Protein AF-A0A6P6UIB7-F1 (afdb_monomer_lite)

Secondary structure (DSSP, 8-state):
------------TT----HHHHHHHHHHHHHHH-TTS-HHHHIIIIITTS-HHHHHHHHHHHHHTT-HHHHHHHHHHHHTSTT----HHHHHHHHHHHHHTT-HHHHHHHHHHHHT-S-----HHHHHHHHHHHHHTT-GGGHHHHTT-

Foldseek 3Di:
DDDPPPDPPPPPPPDDQDPLLVVLLVQLVVCVVDVVHHNVVSCVPRPLPDDPVSLVVNLVVCLVVLVLVVNVVSVVVLCPDPPDDDDLQSLLSNLLSCLVVVVVVVNVVSLVVSLPHPDYDDDVVSVVSNVVSCVVSVVVVCVVSVVND

Structure (mmCIF, N/CA/C/O backbone):
data_AF-A0A6P6UIB7-F1
#
_entry.id   AF-A0A6P6UIB7-F1
#
loop_
_atom_site.group_PDB
_atom_site.id
_atom_site.type_symbol
_atom_site.label_atom_id
_atom_site.label_alt_id
_atom_site.label_comp_id
_atom_site.label_asym_id
_atom_site.label_entity_id
_atom_site.label_seq_id
_atom_site.pdbx_PDB_ins_code
_atom_site.Cartn_x
_atom_site.Cartn_y
_atom_site.Cartn_z
_atom_site.occupancy
_atom_site.B_iso_or_equiv
_atom_site.auth_seq_id
_atom_site.auth_comp_id
_atom_site.auth_asy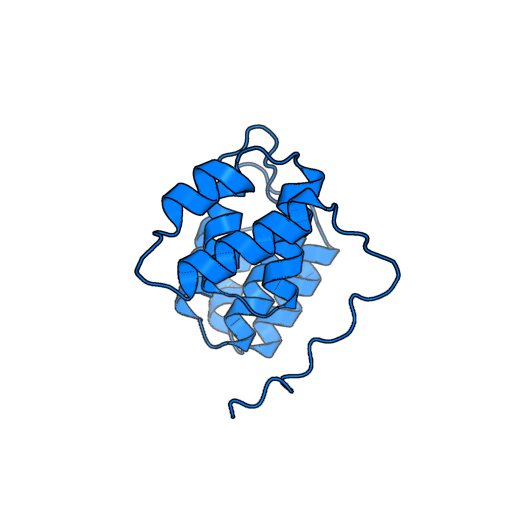m_id
_atom_site.auth_atom_id
_atom_site.pdbx_PDB_model_num
ATOM 1 N N . MET A 1 1 ? -20.599 4.038 28.311 1.00 37.78 1 MET A N 1
ATOM 2 C CA . MET A 1 1 ? -19.128 3.862 28.300 1.00 37.78 1 MET A CA 1
ATOM 3 C C . MET A 1 1 ? -18.779 3.050 27.059 1.00 37.78 1 MET A C 1
ATOM 5 O O . MET A 1 1 ? -19.392 2.014 26.874 1.00 37.78 1 MET A O 1
ATOM 9 N N . ARG A 1 2 ? -17.933 3.554 26.147 1.00 47.12 2 ARG A N 1
ATOM 10 C CA . ARG A 1 2 ? -17.540 2.824 24.922 1.00 47.12 2 ARG A CA 1
ATOM 11 C C . ARG A 1 2 ? -16.336 1.940 25.230 1.00 47.12 2 ARG A C 1
ATOM 13 O O . ARG A 1 2 ? -15.312 2.473 25.658 1.00 47.12 2 ARG A O 1
ATOM 20 N N . ASP A 1 3 ? -16.471 0.641 24.986 1.00 44.81 3 ASP A N 1
ATOM 21 C CA . ASP A 1 3 ? -15.389 -0.340 25.062 1.00 44.81 3 ASP A CA 1
ATOM 22 C C . ASP A 1 3 ? -14.194 0.098 24.206 1.00 44.81 3 ASP A C 1
ATOM 24 O O . ASP A 1 3 ? -14.266 0.198 22.982 1.00 44.81 3 ASP A O 1
ATOM 28 N N . ARG A 1 4 ? -13.078 0.411 24.874 1.00 58.12 4 ARG A N 1
ATOM 29 C CA . ARG A 1 4 ? -11.781 0.744 24.254 1.00 58.12 4 ARG A CA 1
ATOM 30 C C . ARG A 1 4 ? -10.848 -0.469 24.183 1.00 58.12 4 ARG A C 1
ATOM 32 O O . ARG A 1 4 ? -9.657 -0.309 23.934 1.00 58.12 4 ARG A O 1
ATOM 39 N N . SER A 1 5 ? -11.372 -1.670 24.397 1.00 50.97 5 SER A N 1
ATOM 40 C CA . SER A 1 5 ? -10.633 -2.932 24.448 1.00 50.97 5 SER A CA 1
ATOM 41 C C . S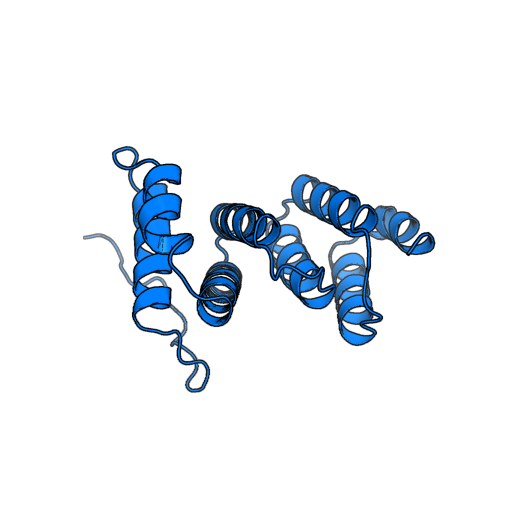ER A 1 5 ? -10.573 -3.642 23.090 1.00 50.97 5 SER A C 1
ATOM 43 O O . SER A 1 5 ? -10.551 -4.864 23.025 1.00 50.97 5 SER A O 1
ATOM 45 N N . ASN A 1 6 ? -10.474 -2.904 21.980 1.00 50.84 6 ASN A N 1
ATOM 46 C CA . ASN A 1 6 ? -10.016 -3.524 20.737 1.00 50.84 6 ASN A CA 1
ATOM 47 C C . ASN A 1 6 ? -8.491 -3.610 20.773 1.00 50.84 6 ASN A C 1
ATOM 49 O O . ASN A 1 6 ? -7.797 -2.630 20.492 1.00 50.84 6 ASN A O 1
ATOM 53 N N . ASN A 1 7 ? -8.017 -4.796 21.172 1.00 51.50 7 ASN A N 1
ATOM 54 C CA . ASN A 1 7 ? -6.638 -5.281 21.201 1.00 51.50 7 ASN A CA 1
ATOM 55 C C . ASN A 1 7 ? -5.782 -4.713 20.062 1.00 51.50 7 ASN A C 1
ATOM 57 O O . ASN A 1 7 ? -5.612 -5.318 19.000 1.00 51.50 7 ASN A O 1
ATOM 61 N N . ARG A 1 8 ? -5.165 -3.555 20.305 1.00 58.53 8 ARG A N 1
ATOM 62 C CA . ARG A 1 8 ? -4.025 -3.122 19.507 1.00 58.53 8 ARG A CA 1
ATOM 63 C C . ARG A 1 8 ? -2.904 -4.078 19.874 1.00 58.53 8 ARG A C 1
ATOM 65 O O . ARG A 1 8 ? -2.374 -3.995 20.979 1.00 58.53 8 ARG A O 1
ATOM 72 N N . LYS A 1 9 ? -2.585 -5.007 18.966 1.00 56.69 9 LYS A N 1
ATOM 73 C CA . LYS A 1 9 ? -1.375 -5.831 19.072 1.00 56.69 9 LYS A CA 1
ATOM 74 C C . LYS A 1 9 ? -0.216 -4.901 19.474 1.00 56.69 9 LYS A C 1
ATOM 76 O O . LYS A 1 9 ? -0.118 -3.821 18.875 1.00 56.69 9 LYS A O 1
ATOM 81 N N . PRO A 1 10 ? 0.594 -5.257 20.487 1.00 52.78 10 PRO A N 1
ATOM 82 C CA . PRO A 1 10 ? 1.701 -4.414 20.915 1.00 52.78 10 PRO A CA 1
ATOM 83 C C . PRO A 1 10 ? 2.579 -4.097 19.704 1.00 52.78 10 PRO A C 1
ATOM 85 O O . PRO A 1 10 ? 2.762 -4.954 18.836 1.00 52.78 10 PRO A O 1
ATOM 88 N N . LEU A 1 11 ? 3.082 -2.861 19.631 1.00 57.31 11 LEU A N 1
ATOM 89 C CA . LEU A 1 11 ? 4.113 -2.492 18.663 1.00 57.31 11 LEU A CA 1
ATOM 90 C C . LEU A 1 11 ? 5.252 -3.493 18.866 1.00 57.31 11 LEU A C 1
ATOM 92 O O . LEU A 1 11 ? 5.878 -3.499 19.926 1.00 57.31 11 LEU A O 1
ATOM 96 N N . GLN A 1 12 ? 5.423 -4.427 17.929 1.00 51.84 12 GLN A N 1
ATOM 97 C CA . GLN A 1 12 ? 6.420 -5.479 18.072 1.00 51.84 12 GLN A CA 1
ATOM 98 C C . GLN A 1 12 ? 7.782 -4.807 18.264 1.00 51.84 12 GLN A C 1
ATOM 100 O O . GLN A 1 12 ? 8.213 -4.002 17.436 1.00 51.84 12 GLN A O 1
ATOM 105 N N . LYS A 1 13 ? 8.419 -5.100 19.404 1.00 41.78 13 LYS A N 1
ATOM 106 C CA . LYS A 1 13 ? 9.753 -4.618 19.774 1.00 41.78 13 LYS A CA 1
ATOM 107 C C . LYS A 1 13 ? 10.709 -4.949 18.620 1.00 41.78 13 LYS A C 1
ATOM 109 O O . LYS A 1 13 ? 10.982 -6.122 18.389 1.00 41.78 13 LYS A O 1
ATOM 114 N N . GLY A 1 14 ? 11.165 -3.931 17.885 1.00 52.66 14 GLY A N 1
ATOM 115 C CA . GLY A 1 14 ? 12.146 -4.088 16.802 1.00 52.66 14 GLY A CA 1
ATOM 116 C C . GLY A 1 14 ? 11.908 -3.262 15.533 1.00 52.66 14 GLY A C 1
ATOM 117 O O . GLY A 1 14 ? 12.839 -3.105 14.753 1.00 52.66 14 GLY A O 1
ATOM 118 N N . ARG A 1 15 ? 10.714 -2.691 15.315 1.00 57.00 15 ARG A N 1
ATOM 119 C CA . ARG A 1 15 ? 10.445 -1.765 14.194 1.00 57.00 15 ARG A CA 1
ATOM 120 C C . ARG A 1 15 ? 10.029 -0.407 14.743 1.00 57.00 15 ARG A C 1
ATOM 122 O O . ARG A 1 15 ? 8.849 -0.142 14.961 1.00 57.00 15 ARG A O 1
ATOM 129 N N . ASN A 1 16 ? 11.021 0.424 15.037 1.00 68.38 16 ASN A N 1
ATOM 130 C CA . ASN A 1 16 ? 10.795 1.736 15.628 1.00 68.38 16 ASN A CA 1
ATOM 131 C C . ASN A 1 16 ? 10.335 2.697 14.527 1.00 68.38 16 ASN A C 1
ATOM 133 O O . ASN A 1 16 ? 11.163 3.290 13.842 1.00 68.38 16 ASN A O 1
ATOM 137 N N . LEU A 1 17 ? 9.018 2.822 14.342 1.00 82.06 17 LEU A N 1
ATOM 138 C CA . LEU A 1 17 ? 8.447 3.963 13.625 1.00 82.06 17 LEU A CA 1
ATOM 139 C C . LEU A 1 17 ? 9.008 5.247 14.244 1.00 82.06 17 LEU A C 1
ATOM 141 O O . LEU A 1 17 ? 9.040 5.370 15.475 1.00 82.06 17 LEU A O 1
ATOM 145 N N . SER A 1 18 ? 9.424 6.197 13.409 1.00 91.44 18 SER A N 1
ATOM 146 C CA . SER A 1 18 ? 9.774 7.525 13.899 1.00 91.44 18 SER A CA 1
ATOM 147 C C . SER A 1 18 ? 8.559 8.169 14.578 1.00 91.44 18 SER A C 1
ATOM 149 O O . SER A 1 18 ? 7.402 7.795 14.345 1.00 91.44 18 SER A O 1
ATOM 151 N N . ILE A 1 19 ? 8.806 9.158 15.437 1.00 92.00 19 ILE A N 1
ATOM 152 C CA . ILE A 1 19 ? 7.724 9.920 16.075 1.00 92.00 19 ILE A CA 1
ATOM 153 C C . ILE A 1 19 ? 6.833 10.565 15.001 1.00 92.00 19 ILE A C 1
ATOM 155 O O . ILE A 1 19 ? 5.610 10.561 15.144 1.00 92.00 19 ILE A O 1
ATOM 159 N N . GLU A 1 20 ? 7.428 11.044 13.908 1.00 93.50 20 GLU A N 1
ATOM 160 C CA . GLU A 1 20 ? 6.716 11.652 12.782 1.00 93.50 20 GLU A CA 1
ATOM 161 C C . GLU A 1 20 ? 5.830 10.639 12.052 1.00 93.50 20 GLU A C 1
ATOM 163 O O . GLU A 1 20 ? 4.653 10.916 11.806 1.00 93.50 20 GLU A O 1
ATOM 168 N N . ALA A 1 21 ? 6.331 9.427 11.797 1.00 94.50 21 ALA A N 1
ATOM 169 C CA . ALA A 1 21 ? 5.546 8.351 11.201 1.00 94.50 21 ALA A CA 1
ATOM 170 C C . ALA A 1 21 ? 4.352 7.963 12.095 1.00 94.50 21 ALA A C 1
ATOM 172 O O . ALA A 1 21 ? 3.222 7.834 11.616 1.00 94.50 21 ALA A O 1
ATOM 173 N N . ILE A 1 22 ? 4.561 7.848 13.414 1.00 93.81 22 ILE A N 1
ATOM 174 C CA . ILE A 1 22 ? 3.482 7.553 14.374 1.00 93.81 22 ILE A CA 1
ATOM 175 C C . ILE A 1 22 ? 2.424 8.661 14.356 1.00 93.81 22 ILE A C 1
ATOM 177 O O . ILE A 1 22 ? 1.224 8.372 14.302 1.00 93.81 22 ILE A O 1
ATOM 181 N N . GLN A 1 23 ? 2.848 9.923 14.421 1.00 94.44 23 GLN A N 1
ATOM 182 C CA . GLN A 1 23 ? 1.938 11.067 14.411 1.00 94.44 23 GLN A CA 1
AT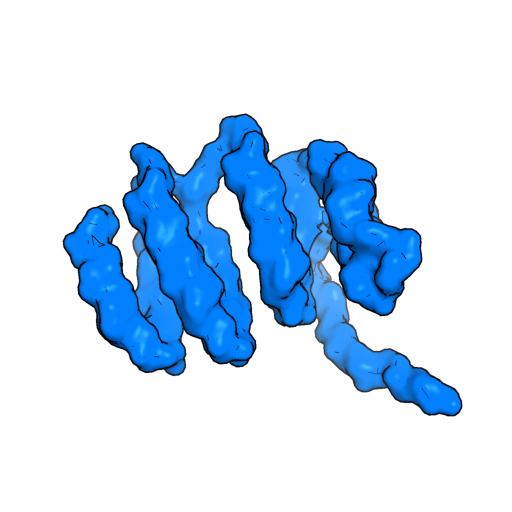OM 183 C C . GLN A 1 23 ? 1.147 11.140 13.102 1.00 94.44 23 GLN A C 1
ATOM 185 O O . GLN A 1 23 ? -0.066 11.352 13.147 1.00 94.44 23 GLN A O 1
ATOM 190 N N . THR A 1 24 ? 1.798 10.868 11.972 1.00 96.12 24 THR A N 1
ATOM 191 C CA . THR A 1 24 ? 1.181 10.836 10.641 1.00 96.12 24 THR A CA 1
ATOM 192 C C . THR A 1 24 ? 0.117 9.747 10.543 1.00 96.12 24 THR A C 1
ATOM 194 O O . THR A 1 24 ? -1.036 10.050 10.242 1.00 96.12 24 THR A O 1
ATOM 197 N N . VAL A 1 25 ? 0.426 8.499 10.925 1.00 95.69 25 VAL A N 1
ATOM 198 C CA . VAL A 1 25 ? -0.568 7.403 10.961 1.00 95.69 25 VAL A CA 1
ATOM 199 C C . VAL A 1 25 ? -1.786 7.796 11.799 1.00 95.69 25 VAL A C 1
ATOM 201 O O . VAL A 1 25 ? -2.932 7.547 11.417 1.00 95.69 25 VAL A O 1
ATOM 204 N N . GLN A 1 26 ? -1.568 8.423 12.955 1.00 94.31 26 GLN A N 1
ATOM 205 C CA . GLN A 1 26 ? -2.672 8.857 13.803 1.00 94.31 26 GLN A CA 1
ATOM 206 C C . GLN A 1 26 ? -3.474 10.010 13.184 1.00 94.31 26 GLN A C 1
ATOM 208 O O . GLN A 1 26 ? -4.698 10.011 13.311 1.00 94.31 26 GLN A O 1
ATOM 213 N N . ALA A 1 27 ? -2.823 10.980 12.540 1.00 93.75 27 ALA A N 1
ATOM 214 C CA . ALA A 1 27 ? -3.480 12.103 11.875 1.00 93.75 27 ALA A CA 1
ATOM 215 C C . ALA A 1 27 ? -4.385 11.624 10.732 1.00 93.75 27 ALA A C 1
ATOM 217 O O . ALA A 1 27 ? -5.576 11.937 10.735 1.00 93.75 27 ALA A O 1
ATOM 218 N N . LEU A 1 28 ? -3.870 10.763 9.849 1.00 94.69 28 LEU A N 1
ATOM 219 C CA . LEU A 1 28 ? -4.629 10.190 8.732 1.00 94.69 28 LEU A CA 1
ATOM 220 C C . LEU A 1 28 ? -5.857 9.404 9.212 1.00 94.69 28 LEU A C 1
ATOM 222 O O . LEU A 1 28 ? -6.959 9.541 8.680 1.00 94.69 28 LEU A O 1
ATOM 226 N N . LYS A 1 29 ? -5.706 8.625 10.289 1.00 94.00 29 LYS A N 1
ATOM 227 C CA . LYS A 1 29 ? -6.829 7.890 10.889 1.00 94.00 29 LYS A CA 1
ATOM 228 C C . LYS A 1 29 ? -7.885 8.806 11.502 1.00 94.00 29 LYS A C 1
ATOM 230 O O . LYS A 1 29 ? -9.068 8.484 11.427 1.00 94.00 29 LYS A O 1
ATOM 235 N N . ARG A 1 30 ? -7.480 9.918 12.125 1.00 92.19 30 ARG A N 1
ATOM 236 C CA . ARG A 1 30 ? -8.419 10.904 12.688 1.00 92.19 30 ARG A CA 1
ATOM 237 C C . ARG A 1 30 ? -9.201 11.618 11.589 1.00 92.19 30 ARG A C 1
ATOM 239 O O . ARG A 1 30 ? -10.416 11.734 11.738 1.00 92.19 30 ARG A O 1
ATOM 246 N N . ALA A 1 31 ? -8.526 12.026 10.513 1.00 90.94 31 ALA A N 1
ATOM 247 C CA . ALA A 1 31 ? -9.152 12.640 9.342 1.00 90.94 31 ALA A CA 1
ATOM 248 C C . ALA A 1 31 ? -10.212 11.709 8.735 1.00 90.94 31 ALA A C 1
ATOM 250 O O . ALA A 1 31 ? -11.366 12.086 8.591 1.00 90.94 31 ALA A O 1
ATOM 251 N N . ARG A 1 32 ? -9.885 10.425 8.533 1.00 86.62 32 ARG A N 1
ATOM 252 C CA . ARG A 1 32 ? -10.866 9.442 8.040 1.00 86.62 32 ARG A CA 1
ATOM 253 C C . ARG A 1 32 ? -12.057 9.226 8.982 1.00 86.62 32 ARG A C 1
ATOM 255 O O . ARG A 1 32 ? -13.164 8.979 8.519 1.00 86.62 32 ARG A O 1
ATOM 262 N N . ALA A 1 33 ? -11.835 9.253 10.295 1.00 84.88 33 ALA A N 1
ATOM 263 C CA . ALA A 1 33 ? -12.890 9.002 11.278 1.00 84.88 33 ALA A CA 1
ATOM 264 C C . ALA A 1 33 ? -13.835 10.196 11.485 1.00 84.88 33 ALA A C 1
ATOM 266 O O . ALA A 1 33 ? -14.916 10.018 12.046 1.00 84.88 33 ALA A O 1
ATOM 267 N N . THR A 1 34 ? -13.425 11.402 11.087 1.00 78.44 34 THR A N 1
ATOM 268 C CA . THR A 1 34 ? -14.139 12.639 11.411 1.00 78.44 34 THR A CA 1
ATOM 269 C C . THR A 1 34 ? -14.402 13.423 10.137 1.00 78.44 34 THR A C 1
ATOM 271 O O . THR A 1 34 ? -13.476 13.960 9.543 1.00 78.44 34 THR A O 1
ATOM 274 N N . SER A 1 35 ? -15.671 13.587 9.761 1.00 68.81 35 SER A N 1
ATOM 275 C CA . SER A 1 35 ? -16.073 14.329 8.554 1.00 68.81 35 SER A CA 1
ATOM 276 C C . SER A 1 35 ? -15.647 15.807 8.544 1.00 68.81 35 SER A C 1
ATOM 278 O O . SER A 1 35 ? -15.801 16.481 7.534 1.00 68.81 35 SER A O 1
ATOM 280 N N . SER A 1 36 ? -15.138 16.333 9.664 1.00 62.19 36 SER A N 1
ATOM 281 C CA . SER A 1 36 ? -14.702 17.723 9.815 1.00 62.19 36 SER A CA 1
ATOM 282 C C . SER A 1 36 ? -13.296 18.010 9.277 1.00 62.19 36 SER A C 1
ATOM 284 O O . SER A 1 36 ? -12.923 19.175 9.190 1.00 62.19 36 SER A O 1
ATOM 286 N N . CYS A 1 37 ? -12.488 16.989 8.974 1.00 64.94 37 CYS A N 1
ATOM 287 C CA . CYS A 1 37 ? -11.140 17.163 8.435 1.00 64.94 37 CYS A CA 1
ATOM 288 C C . CYS A 1 37 ? -10.965 16.229 7.231 1.00 64.94 37 CYS A C 1
ATOM 290 O O . CYS A 1 37 ? -10.867 15.017 7.431 1.00 64.94 37 CYS A O 1
ATOM 292 N N . PRO A 1 38 ? -10.958 16.763 5.996 1.00 78.62 38 PRO A N 1
ATOM 293 C CA . PRO A 1 38 ? -10.745 15.952 4.805 1.00 78.62 38 PRO A CA 1
ATOM 294 C C . PRO A 1 38 ? -9.379 15.255 4.856 1.00 78.62 38 PRO A C 1
ATOM 296 O O . PRO A 1 38 ? -8.450 15.720 5.525 1.00 78.62 38 PRO A O 1
ATOM 299 N N . LEU A 1 39 ? -9.254 14.120 4.170 1.00 87.75 39 LEU A N 1
ATOM 300 C CA . LEU A 1 39 ? -8.024 13.329 4.185 1.00 87.75 39 LEU A CA 1
ATOM 301 C C . LEU A 1 39 ? -6.874 14.070 3.489 1.00 87.75 39 LEU A C 1
ATOM 303 O O . LEU A 1 39 ? -5.733 14.001 3.940 1.00 87.75 39 LEU A O 1
ATOM 307 N N . GLU A 1 40 ? -7.185 14.802 2.427 1.00 88.62 40 GLU A N 1
ATOM 308 C CA . GLU A 1 40 ? -6.232 15.454 1.535 1.00 88.62 40 GLU A CA 1
ATOM 309 C C . GLU A 1 40 ? -5.380 16.500 2.281 1.00 88.62 40 GLU A C 1
ATOM 311 O O . GLU A 1 40 ? -4.158 16.362 2.279 1.00 88.62 40 GLU A O 1
ATOM 316 N N . PRO A 1 41 ? -5.945 17.457 3.051 1.00 89.25 41 PRO A N 1
ATOM 317 C CA . PRO A 1 41 ? -5.148 18.339 3.906 1.00 89.25 41 PRO A CA 1
ATOM 318 C C . PRO A 1 41 ? -4.265 17.594 4.912 1.00 89.25 41 PRO A C 1
ATOM 320 O O . PRO A 1 41 ? -3.165 18.051 5.229 1.00 89.25 41 PRO A O 1
ATOM 323 N N . ALA A 1 42 ? -4.726 16.459 5.448 1.00 89.75 42 ALA A N 1
ATOM 324 C CA . ALA A 1 42 ? -3.932 15.674 6.387 1.00 89.75 42 ALA A CA 1
ATOM 325 C C . ALA A 1 42 ? -2.734 15.005 5.693 1.00 89.75 42 ALA A C 1
ATOM 327 O O . ALA A 1 42 ? -1.652 14.979 6.280 1.00 89.75 42 ALA A O 1
ATOM 328 N N . LEU A 1 43 ? -2.891 14.520 4.459 1.00 91.38 43 LEU A N 1
ATOM 329 C CA . LEU A 1 43 ? -1.796 13.983 3.642 1.00 91.38 43 LEU A CA 1
ATOM 330 C C . LEU A 1 43 ? -0.779 15.069 3.275 1.00 91.38 43 LEU A C 1
ATOM 332 O O . LEU A 1 43 ? 0.406 14.905 3.562 1.00 91.38 43 LEU A O 1
ATOM 336 N N . GLU A 1 44 ? -1.248 16.193 2.732 1.00 90.81 44 GLU A N 1
ATOM 337 C CA . GLU A 1 44 ? -0.404 17.331 2.332 1.00 90.81 44 GLU A CA 1
ATOM 338 C C . GLU A 1 44 ? 0.426 17.847 3.495 1.00 90.81 44 GLU A C 1
ATOM 340 O O . GLU A 1 44 ? 1.630 18.074 3.391 1.00 90.81 44 GLU A O 1
ATOM 345 N N . THR A 1 45 ? -0.230 18.016 4.643 1.00 90.69 45 THR A N 1
ATOM 346 C CA . THR A 1 45 ? 0.468 18.489 5.819 1.00 90.69 45 THR A CA 1
ATOM 347 C C . THR A 1 45 ? 1.376 17.387 6.328 1.00 90.69 45 THR A C 1
ATOM 349 O O . THR A 1 45 ? 2.574 17.596 6.337 1.00 90.69 45 THR A O 1
ATOM 352 N N . THR A 1 46 ? 0.873 16.228 6.744 1.00 92.75 46 THR A N 1
ATOM 353 C CA . THR A 1 46 ? 1.657 15.290 7.567 1.00 92.75 46 THR A CA 1
ATOM 354 C C . THR A 1 46 ? 2.488 14.270 6.800 1.00 92.75 46 THR A C 1
ATOM 356 O O . THR A 1 46 ? 3.557 13.918 7.288 1.00 92.75 46 THR A O 1
ATOM 359 N N . PHE A 1 47 ? 2.040 13.815 5.629 1.00 94.62 47 PHE A N 1
ATOM 360 C CA . PHE A 1 47 ? 2.650 12.692 4.917 1.00 94.62 47 PHE A CA 1
ATOM 361 C C . PHE A 1 47 ? 3.698 13.129 3.889 1.00 94.62 47 PHE A C 1
ATOM 363 O O . PHE A 1 47 ? 4.814 12.624 3.929 1.00 94.62 47 PHE A O 1
ATOM 370 N N . ARG A 1 48 ? 3.393 14.111 3.029 1.00 95.06 48 ARG A N 1
ATOM 371 C CA . ARG A 1 48 ? 4.310 14.560 1.954 1.00 95.06 48 ARG A CA 1
ATOM 372 C C . ARG A 1 48 ? 5.608 15.202 2.439 1.00 95.06 48 ARG A C 1
ATOM 374 O O . ARG A 1 48 ? 6.557 15.355 1.683 1.00 95.06 48 ARG A O 1
ATOM 381 N N . ARG A 1 49 ? 5.659 15.597 3.712 1.00 93.44 49 ARG A N 1
ATOM 382 C CA . ARG A 1 49 ? 6.877 16.121 4.344 1.00 93.44 49 ARG A CA 1
ATOM 383 C C . ARG A 1 49 ? 7.831 15.026 4.836 1.00 93.44 49 ARG A C 1
ATOM 385 O O . ARG A 1 49 ? 8.920 15.354 5.300 1.00 93.44 49 ARG A O 1
ATOM 392 N N . LEU A 1 50 ? 7.397 13.763 4.840 1.00 95.00 50 LEU A N 1
ATOM 393 C CA . LEU A 1 50 ? 8.166 12.659 5.403 1.00 95.00 50 LEU A CA 1
ATOM 394 C C . LEU A 1 50 ? 9.307 12.246 4.476 1.00 95.00 50 LEU A C 1
ATOM 396 O O . LEU A 1 50 ? 9.233 12.343 3.256 1.00 95.00 50 LEU A O 1
ATOM 400 N N . LEU A 1 51 ? 10.361 11.703 5.076 1.00 94.75 51 LEU A N 1
ATOM 401 C CA . LEU A 1 51 ? 11.432 11.053 4.331 1.00 94.75 51 LEU A CA 1
ATOM 402 C C . LEU A 1 51 ? 10.981 9.675 3.833 1.00 94.75 51 LEU A C 1
ATOM 404 O O . LEU A 1 51 ? 10.151 9.019 4.465 1.00 94.75 51 LEU A O 1
ATOM 408 N N . LYS A 1 52 ? 11.627 9.176 2.770 1.00 94.00 52 LYS A N 1
ATOM 409 C CA . LYS A 1 52 ? 11.387 7.844 2.179 1.00 94.00 52 LYS A CA 1
ATOM 410 C C . LYS A 1 52 ? 11.166 6.740 3.219 1.00 94.00 52 LYS A C 1
ATOM 412 O O . LYS A 1 52 ? 10.202 5.986 3.125 1.00 94.00 52 LYS A O 1
ATOM 417 N N . LEU A 1 53 ? 12.060 6.625 4.206 1.00 93.25 53 LEU A N 1
ATOM 418 C CA . LEU A 1 53 ? 11.973 5.570 5.224 1.00 93.25 53 LEU A CA 1
ATOM 419 C C . LEU A 1 53 ? 10.686 5.671 6.051 1.00 93.25 53 LEU A C 1
ATOM 421 O O . LEU A 1 53 ? 10.051 4.649 6.309 1.00 93.25 53 LEU A O 1
ATOM 425 N N . ASP A 1 54 ? 10.282 6.887 6.407 1.00 94.81 54 ASP A N 1
ATOM 426 C CA . ASP A 1 54 ? 9.073 7.134 7.183 1.00 94.81 54 ASP A CA 1
ATOM 427 C C . ASP A 1 54 ? 7.810 6.952 6.343 1.00 94.81 54 ASP A C 1
ATOM 429 O O . ASP A 1 54 ? 6.856 6.354 6.831 1.00 94.81 54 ASP A O 1
ATOM 433 N N . MET A 1 55 ? 7.809 7.352 5.068 1.00 96.44 55 MET A N 1
ATOM 434 C CA . MET A 1 55 ? 6.685 7.099 4.154 1.00 96.44 55 MET A CA 1
ATOM 435 C C . MET A 1 55 ? 6.410 5.597 4.006 1.00 96.44 55 MET A C 1
ATOM 437 O O . MET A 1 55 ? 5.275 5.143 4.173 1.00 96.44 55 MET A O 1
ATOM 441 N N . ILE A 1 56 ? 7.463 4.801 3.793 1.00 95.69 56 ILE A N 1
ATOM 442 C CA . ILE A 1 56 ? 7.358 3.338 3.724 1.00 95.69 56 ILE A CA 1
ATOM 443 C C . ILE A 1 56 ? 6.923 2.750 5.075 1.00 95.69 56 ILE A C 1
ATOM 445 O O . ILE A 1 56 ? 6.110 1.823 5.116 1.00 95.69 56 ILE A O 1
ATOM 449 N N . ALA A 1 57 ? 7.425 3.282 6.194 1.00 95.00 57 ALA A N 1
ATOM 450 C CA . ALA A 1 57 ? 7.037 2.817 7.522 1.00 95.00 57 ALA A CA 1
ATOM 451 C C . ALA A 1 57 ? 5.557 3.109 7.829 1.00 95.00 57 ALA A C 1
ATOM 453 O O . ALA A 1 57 ? 4.865 2.238 8.357 1.00 95.00 57 ALA A O 1
ATOM 454 N N . VAL A 1 58 ? 5.052 4.287 7.448 1.00 96.62 58 VAL A N 1
ATOM 455 C CA . VAL A 1 58 ? 3.631 4.655 7.547 1.00 96.62 58 VAL A CA 1
ATOM 456 C C . VAL A 1 58 ? 2.772 3.689 6.734 1.00 96.62 58 VAL A C 1
ATOM 458 O O . VAL A 1 58 ? 1.800 3.158 7.273 1.00 96.62 58 VAL A O 1
ATOM 461 N N . LEU A 1 59 ? 3.141 3.409 5.479 1.00 97.31 59 LEU A N 1
ATOM 462 C CA . LEU A 1 59 ? 2.410 2.467 4.627 1.00 97.31 59 LEU A CA 1
ATOM 463 C C . LEU A 1 59 ? 2.326 1.077 5.269 1.00 97.31 59 LEU A C 1
ATOM 465 O O . LEU A 1 59 ? 1.233 0.545 5.469 1.00 97.31 59 LEU A O 1
ATOM 469 N N . ARG A 1 60 ? 3.470 0.516 5.674 1.00 95.69 60 ARG A N 1
ATOM 470 C CA . ARG A 1 60 ? 3.527 -0.804 6.321 1.00 95.69 60 ARG A CA 1
ATOM 471 C C . ARG A 1 60 ? 2.757 -0.853 7.634 1.00 95.69 60 ARG A C 1
ATOM 473 O O . ARG A 1 60 ? 2.138 -1.867 7.952 1.00 95.69 60 ARG A O 1
ATOM 480 N N . GLU A 1 61 ? 2.748 0.236 8.396 1.00 95.94 61 GLU A N 1
ATOM 481 C CA . GLU A 1 61 ? 1.964 0.321 9.625 1.00 95.94 61 GLU A CA 1
ATOM 482 C C . GLU A 1 61 ? 0.455 0.370 9.345 1.00 95.94 61 GLU A C 1
ATOM 484 O O . GLU A 1 61 ? -0.321 -0.260 10.067 1.00 95.94 61 GLU A O 1
ATOM 489 N N . LEU A 1 62 ? 0.017 1.057 8.286 1.00 96.69 62 LEU A N 1
ATOM 490 C CA . LEU A 1 62 ? -1.385 1.058 7.853 1.00 96.69 62 LEU A CA 1
ATOM 491 C C . LEU A 1 62 ? -1.826 -0.322 7.348 1.00 96.69 62 LEU A C 1
ATOM 493 O O . LEU A 1 62 ? -2.912 -0.774 7.723 1.00 96.69 62 LEU A O 1
ATOM 497 N N . ILE A 1 63 ? -0.967 -1.013 6.591 1.00 96.12 63 ILE A N 1
ATOM 498 C CA . ILE A 1 63 ? -1.164 -2.409 6.169 1.00 96.12 63 ILE A CA 1
ATOM 499 C C . ILE A 1 63 ? -1.330 -3.306 7.400 1.00 96.12 63 ILE A C 1
ATOM 501 O O . ILE A 1 63 ? -2.346 -3.983 7.556 1.00 96.12 63 ILE A O 1
ATOM 505 N N . ARG A 1 64 ? -0.398 -3.232 8.357 1.00 95.19 64 ARG A N 1
ATOM 506 C CA . ARG A 1 64 ? -0.437 -4.009 9.607 1.00 95.19 64 ARG A CA 1
ATOM 507 C C . ARG A 1 64 ? -1.696 -3.746 10.442 1.00 95.19 64 ARG A C 1
ATOM 509 O O . ARG A 1 64 ? -2.158 -4.625 11.171 1.00 95.19 64 ARG A O 1
ATOM 516 N N . GLN A 1 65 ? -2.233 -2.528 10.384 1.00 95.44 65 GLN A N 1
ATOM 517 C CA . GLN A 1 65 ? -3.465 -2.123 11.068 1.00 95.44 65 GLN A CA 1
ATOM 518 C C . GLN A 1 65 ? -4.746 -2.383 10.255 1.00 95.44 65 GLN A C 1
ATOM 520 O O . GLN A 1 65 ? -5.821 -1.932 10.669 1.00 95.44 65 GLN A O 1
ATOM 525 N N . ASN A 1 66 ? -4.645 -3.088 9.127 1.00 95.31 66 ASN A N 1
ATOM 526 C CA . ASN A 1 66 ? -5.757 -3.423 8.244 1.00 95.31 66 ASN A CA 1
ATOM 527 C C . ASN A 1 66 ? -6.529 -2.187 7.731 1.00 95.31 66 ASN A C 1
ATOM 529 O O . ASN A 1 66 ? -7.758 -2.169 7.687 1.00 95.31 66 ASN A O 1
ATOM 533 N N . GLN A 1 67 ? -5.822 -1.092 7.425 1.00 96.50 67 GLN A N 1
ATOM 534 C CA . GLN A 1 67 ? -6.423 0.169 6.973 1.00 96.50 67 GLN A CA 1
ATOM 535 C C . GLN A 1 67 ? -6.429 0.281 5.439 1.00 96.50 67 GLN A C 1
ATOM 537 O O . GLN A 1 67 ? -5.785 1.178 4.905 1.00 96.50 67 GLN A O 1
ATOM 542 N N . CYS A 1 68 ? -7.184 -0.578 4.739 1.00 96.06 68 CYS A N 1
ATOM 543 C CA . CYS A 1 68 ? -7.171 -0.712 3.267 1.00 96.06 68 CYS A CA 1
ATOM 544 C C . CYS A 1 68 ? -7.188 0.623 2.505 1.00 96.06 68 CYS A C 1
ATOM 546 O O . CYS A 1 68 ? -6.256 0.929 1.772 1.00 96.06 68 CYS A O 1
ATOM 548 N N . TYR A 1 69 ? -8.203 1.459 2.750 1.00 95.31 69 TYR A N 1
ATOM 549 C CA . TYR A 1 69 ? -8.345 2.756 2.077 1.00 95.31 69 TYR A CA 1
ATOM 550 C C . TYR A 1 69 ? -7.155 3.700 2.310 1.00 95.31 69 TYR A C 1
ATOM 552 O O . TYR A 1 69 ? -6.667 4.330 1.379 1.00 95.31 69 TYR A O 1
ATOM 560 N N . LEU A 1 70 ? -6.666 3.795 3.553 1.00 96.62 70 LEU A N 1
ATOM 561 C CA . LEU A 1 70 ? -5.536 4.675 3.869 1.00 96.62 70 LEU A CA 1
ATOM 562 C C . LEU A 1 70 ? -4.230 4.138 3.287 1.00 96.62 70 LEU A C 1
ATOM 564 O O . LEU A 1 70 ? -3.406 4.932 2.853 1.00 96.62 70 LEU A O 1
ATOM 568 N N . ALA A 1 71 ? -4.044 2.816 3.284 1.00 97.81 71 ALA A N 1
ATOM 569 C CA . ALA A 1 71 ? -2.874 2.179 2.694 1.00 97.81 71 ALA A CA 1
ATOM 570 C C . ALA A 1 71 ? -2.811 2.436 1.183 1.00 97.81 71 ALA A C 1
ATOM 572 O O . ALA A 1 71 ? -1.759 2.830 0.696 1.00 97.81 71 ALA A O 1
ATOM 573 N N . LEU A 1 72 ? -3.936 2.309 0.469 1.00 96.81 72 LEU A N 1
ATOM 574 C CA . LEU A 1 72 ? -4.017 2.644 -0.956 1.00 96.81 72 LEU A CA 1
ATOM 575 C C . LEU A 1 72 ? -3.713 4.121 -1.217 1.00 96.81 72 LEU A C 1
ATOM 577 O O . LEU A 1 72 ? -2.872 4.422 -2.055 1.00 96.81 72 LEU A O 1
ATOM 581 N N . LYS A 1 73 ? -4.318 5.038 -0.453 1.00 96.00 73 LYS A N 1
ATOM 582 C CA . LYS A 1 73 ? -4.066 6.480 -0.602 1.00 96.00 73 LYS A CA 1
ATOM 583 C C . LYS A 1 73 ? -2.606 6.851 -0.352 1.00 96.00 73 LYS A C 1
ATOM 585 O O . LYS A 1 73 ? -2.013 7.582 -1.126 1.00 96.00 73 LYS A O 1
ATOM 590 N N . VAL A 1 74 ? -2.010 6.316 0.710 1.00 96.88 74 VAL A N 1
ATOM 591 C CA . VAL A 1 74 ? -0.587 6.520 1.012 1.00 96.88 74 VAL A CA 1
ATOM 592 C C . VAL A 1 74 ? 0.312 5.886 -0.050 1.00 96.88 74 VAL A C 1
ATOM 594 O O . VAL A 1 74 ? 1.365 6.431 -0.357 1.00 96.88 74 VAL A O 1
ATOM 597 N N . PHE A 1 75 ? -0.082 4.744 -0.612 1.00 97.38 75 PHE A N 1
ATOM 598 C CA . PHE A 1 75 ? 0.665 4.123 -1.695 1.00 97.38 75 PHE A CA 1
ATOM 599 C C . PHE A 1 75 ? 0.640 4.980 -2.964 1.00 97.38 75 PHE A C 1
ATOM 601 O O . PHE A 1 75 ? 1.701 5.193 -3.531 1.00 97.38 75 PHE A O 1
ATOM 608 N N . GLU A 1 76 ? -0.511 5.542 -3.349 1.00 95.69 76 GLU A N 1
ATOM 609 C CA . GLU A 1 76 ? -0.615 6.495 -4.470 1.00 95.69 76 GLU A CA 1
ATOM 610 C C . GLU A 1 76 ? 0.343 7.679 -4.285 1.00 95.69 76 GLU A C 1
ATOM 612 O O . GLU A 1 76 ? 1.105 8.001 -5.186 1.00 95.69 76 GLU A O 1
ATOM 617 N N . GLU A 1 77 ? 0.395 8.256 -3.084 1.00 96.25 77 GLU A N 1
ATOM 618 C CA . GLU A 1 77 ? 1.333 9.336 -2.756 1.00 96.25 77 GLU A CA 1
ATOM 619 C C . GLU A 1 77 ? 2.805 8.901 -2.865 1.00 96.25 77 GLU A C 1
ATOM 621 O O . GLU A 1 77 ? 3.651 9.675 -3.297 1.00 96.25 77 GLU A O 1
ATOM 626 N N . ILE A 1 78 ? 3.129 7.650 -2.516 1.00 96.44 78 ILE A N 1
ATOM 627 C CA . ILE A 1 78 ? 4.479 7.094 -2.693 1.00 96.44 78 ILE A CA 1
ATOM 628 C C . ILE A 1 78 ? 4.824 6.912 -4.175 1.00 96.44 78 ILE A C 1
ATOM 630 O O . ILE A 1 78 ? 5.993 7.047 -4.524 1.00 96.44 78 ILE A O 1
ATOM 634 N N . GLN A 1 79 ? 3.852 6.609 -5.040 1.00 94.75 79 GLN A N 1
ATOM 635 C CA . GLN A 1 79 ? 4.092 6.441 -6.479 1.00 94.75 79 GLN A CA 1
ATOM 636 C C . GLN A 1 79 ? 4.487 7.759 -7.166 1.00 94.75 79 GLN A C 1
ATOM 638 O O . GLN A 1 79 ? 5.223 7.727 -8.150 1.00 94.75 79 GLN A O 1
ATOM 643 N N . GLU A 1 80 ? 4.065 8.903 -6.622 1.00 94.44 80 GLU A N 1
ATOM 644 C CA . GLU A 1 80 ? 4.395 10.241 -7.140 1.00 94.44 80 GLU A CA 1
ATOM 645 C C . GLU A 1 80 ? 5.796 10.736 -6.721 1.00 94.44 80 GLU A C 1
ATOM 647 O O . GLU A 1 80 ? 6.290 11.752 -7.215 1.00 94.44 80 GLU A O 1
ATOM 652 N N . GLU A 1 81 ? 6.473 10.029 -5.815 1.00 96.00 81 GLU A N 1
ATOM 653 C CA . GLU A 1 81 ? 7.780 10.439 -5.306 1.00 96.00 81 GLU A CA 1
ATOM 654 C C . GLU A 1 81 ? 8.918 10.162 -6.298 1.00 96.00 81 GLU A C 1
ATOM 656 O O . GLU A 1 81 ? 9.036 9.086 -6.881 1.00 96.00 81 GLU A O 1
ATOM 661 N N . TYR A 1 82 ? 9.874 11.090 -6.407 1.00 94.38 82 TYR A N 1
ATOM 662 C CA . TYR A 1 82 ? 11.004 10.971 -7.346 1.00 94.38 82 TYR A CA 1
ATOM 663 C C . TYR A 1 82 ? 11.875 9.717 -7.124 1.00 94.38 82 TYR A C 1
ATOM 665 O O . TYR A 1 82 ? 12.518 9.202 -8.046 1.00 94.38 82 TYR A O 1
ATOM 673 N N . TRP A 1 83 ? 11.940 9.241 -5.878 1.00 93.50 83 TRP A N 1
ATOM 674 C CA . TRP A 1 83 ? 12.714 8.068 -5.476 1.00 93.50 83 TRP A CA 1
ATOM 675 C C . TRP A 1 83 ? 11.930 6.762 -5.624 1.00 93.50 83 TRP A C 1
ATOM 677 O O . TRP A 1 83 ? 12.491 5.698 -5.329 1.00 93.50 83 TRP A O 1
ATOM 687 N N . TYR A 1 84 ? 10.662 6.825 -6.040 1.00 94.25 84 TYR A N 1
ATOM 688 C CA . TYR A 1 84 ? 9.821 5.656 -6.228 1.00 94.25 84 TYR A CA 1
ATOM 689 C C . TYR A 1 84 ? 10.457 4.697 -7.231 1.00 94.25 84 TYR A C 1
ATOM 691 O O . TYR A 1 84 ? 10.907 5.073 -8.318 1.00 94.25 84 TYR A O 1
ATOM 699 N N . ARG A 1 85 ? 10.529 3.434 -6.821 1.00 91.75 85 ARG A N 1
ATOM 700 C CA . ARG A 1 85 ? 10.910 2.306 -7.662 1.00 91.75 85 ARG A CA 1
ATOM 701 C C . ARG A 1 85 ? 9.935 1.172 -7.355 1.00 91.75 85 ARG A C 1
ATOM 703 O O . ARG A 1 85 ? 9.795 0.847 -6.169 1.00 91.75 85 ARG A O 1
ATOM 710 N N . PRO A 1 86 ? 9.264 0.606 -8.368 1.00 91.06 86 PRO A N 1
ATOM 711 C CA . PRO A 1 86 ? 8.299 -0.469 -8.184 1.00 91.06 86 PRO A CA 1
ATOM 712 C C . PRO A 1 86 ? 8.934 -1.659 -7.464 1.00 91.06 86 PRO A C 1
ATOM 714 O O . PRO A 1 86 ? 9.978 -2.157 -7.875 1.00 91.06 86 PRO A O 1
ATOM 717 N N . GLN A 1 87 ? 8.312 -2.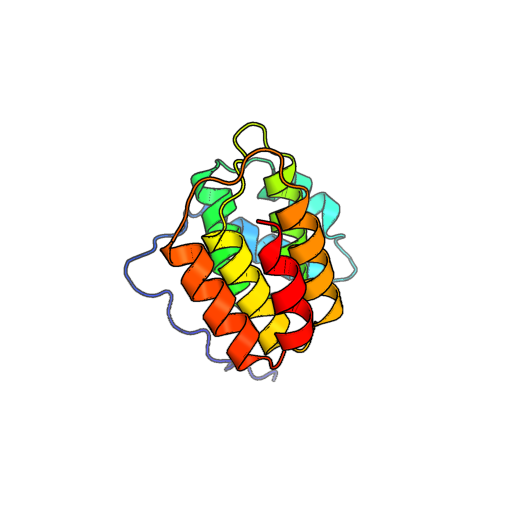101 -6.372 1.00 90.50 87 GLN A N 1
ATOM 718 C CA . GLN A 1 87 ? 8.777 -3.236 -5.573 1.00 90.50 87 GLN A CA 1
ATOM 719 C C . GLN A 1 87 ? 7.671 -4.273 -5.481 1.00 90.50 87 GLN A C 1
ATOM 721 O O . GLN A 1 87 ? 6.622 -4.011 -4.889 1.00 90.50 87 GLN A O 1
ATOM 726 N N . ILE A 1 88 ? 7.922 -5.463 -6.022 1.00 91.00 88 ILE A N 1
ATOM 727 C CA . ILE A 1 88 ? 6.931 -6.543 -6.081 1.00 91.00 88 ILE A CA 1
ATOM 728 C C . ILE A 1 88 ? 6.497 -6.947 -4.674 1.00 91.00 88 ILE A C 1
ATOM 730 O O . ILE A 1 88 ? 5.306 -7.083 -4.414 1.00 91.00 88 ILE A O 1
ATOM 734 N N . SER A 1 89 ? 7.437 -7.039 -3.733 1.00 90.38 89 SER A N 1
ATOM 735 C CA . SER A 1 89 ? 7.129 -7.263 -2.317 1.00 90.38 89 SER A CA 1
ATOM 736 C C . SER A 1 89 ? 6.149 -6.242 -1.716 1.00 90.38 89 SER A C 1
ATOM 738 O O . SER A 1 89 ? 5.252 -6.639 -0.975 1.00 90.38 89 SER A O 1
ATOM 740 N N . LEU A 1 90 ? 6.245 -4.950 -2.054 1.00 92.06 90 LEU A N 1
ATOM 741 C CA . LEU A 1 90 ? 5.315 -3.931 -1.547 1.00 92.06 90 LEU A CA 1
ATOM 742 C C . LEU A 1 90 ? 3.909 -4.093 -2.142 1.00 92.06 90 LEU A C 1
ATOM 744 O O . LEU A 1 90 ? 2.914 -3.986 -1.422 1.00 92.06 90 LEU A O 1
ATOM 748 N N . TYR A 1 91 ? 3.832 -4.405 -3.437 1.00 93.62 91 TYR A N 1
ATOM 749 C CA . TYR A 1 91 ? 2.578 -4.766 -4.095 1.00 93.62 91 TYR A CA 1
ATOM 750 C C . TYR A 1 91 ? 1.966 -6.027 -3.475 1.00 93.62 91 TYR A C 1
ATOM 752 O O . TYR A 1 91 ? 0.775 -6.038 -3.185 1.00 93.62 91 TYR A O 1
ATOM 760 N N . ALA A 1 92 ? 2.765 -7.056 -3.184 1.00 92.31 92 ALA A N 1
ATOM 761 C CA . ALA A 1 92 ? 2.306 -8.273 -2.520 1.00 92.31 92 ALA A CA 1
ATOM 762 C C . ALA A 1 92 ? 1.727 -7.985 -1.120 1.00 92.31 92 ALA A C 1
ATOM 764 O O . ALA A 1 92 ? 0.653 -8.488 -0.787 1.00 92.31 92 ALA A O 1
ATOM 765 N N . GLU A 1 93 ? 2.373 -7.127 -0.316 1.00 94.19 93 GLU A N 1
ATOM 766 C CA . GLU A 1 93 ? 1.842 -6.696 0.990 1.00 94.19 93 GLU A CA 1
ATOM 767 C C . GLU A 1 93 ? 0.449 -6.035 0.849 1.00 94.19 93 GLU A C 1
ATOM 769 O O . GLU A 1 93 ? -0.459 -6.319 1.637 1.00 94.19 93 GLU A O 1
ATOM 774 N N . LEU A 1 94 ? 0.250 -5.198 -0.176 1.00 95.75 94 LEU A N 1
ATOM 775 C CA . LEU A 1 94 ? -1.034 -4.545 -0.464 1.00 95.75 94 LEU A CA 1
ATOM 776 C C . LEU A 1 94 ? -2.091 -5.507 -1.018 1.00 95.75 94 LEU A C 1
ATOM 778 O O . LEU A 1 94 ? -3.236 -5.470 -0.574 1.00 95.75 94 LEU A O 1
ATOM 782 N N . VAL A 1 95 ? -1.727 -6.392 -1.945 1.00 93.12 95 VAL A N 1
ATOM 783 C CA . VAL A 1 95 ? -2.642 -7.406 -2.489 1.00 93.12 95 VAL A CA 1
ATOM 784 C C . VAL A 1 95 ? -3.113 -8.340 -1.376 1.00 93.12 9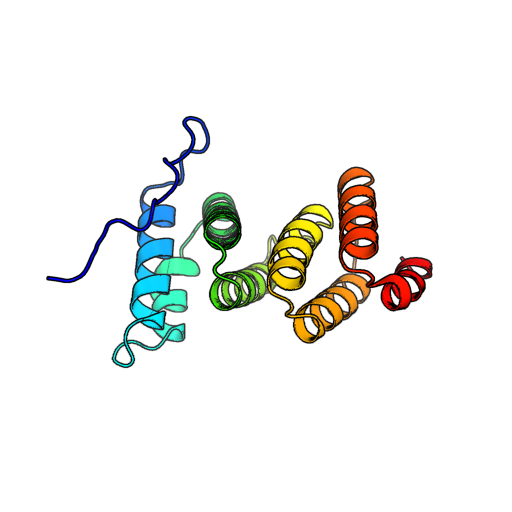5 VAL A C 1
ATOM 786 O O . VAL A 1 95 ? -4.303 -8.625 -1.284 1.00 93.12 95 VAL A O 1
ATOM 789 N N . SER A 1 96 ? -2.217 -8.755 -0.475 1.00 92.44 96 SER A N 1
ATOM 790 C CA . SER A 1 96 ? -2.575 -9.554 0.704 1.00 92.44 96 SER A CA 1
ATOM 791 C C . SER A 1 96 ? -3.583 -8.831 1.603 1.00 92.44 96 SER A C 1
ATOM 793 O O . SER A 1 96 ? -4.603 -9.404 2.006 1.00 92.44 96 SER A O 1
ATOM 795 N N . LEU A 1 97 ? -3.340 -7.543 1.879 1.00 95.38 97 LEU A N 1
ATOM 796 C CA . LEU A 1 97 ? -4.258 -6.698 2.640 1.00 95.38 97 LEU A CA 1
ATOM 797 C C . LEU A 1 97 ? -5.640 -6.636 1.979 1.00 95.38 97 LEU A C 1
ATOM 799 O O . LEU A 1 97 ? -6.648 -6.848 2.643 1.00 95.38 97 LEU A O 1
ATOM 803 N N . LEU A 1 98 ? -5.713 -6.343 0.686 1.00 94.62 98 LEU A N 1
ATOM 804 C CA . LEU A 1 98 ? -6.989 -6.156 -0.001 1.00 94.62 98 LEU A CA 1
ATOM 805 C C . LEU A 1 98 ? -7.737 -7.478 -0.201 1.00 94.62 98 LEU A C 1
ATOM 807 O O . LEU A 1 98 ? -8.929 -7.550 0.100 1.00 94.62 98 LEU A O 1
ATOM 811 N N . GLY A 1 99 ? -7.031 -8.535 -0.610 1.00 91.25 99 GLY A N 1
ATOM 812 C CA . GLY A 1 99 ? -7.586 -9.875 -0.800 1.00 91.25 99 GLY A CA 1
ATOM 813 C C . GLY A 1 99 ? -8.180 -10.441 0.487 1.00 91.25 99 GLY A C 1
ATOM 814 O O . GLY A 1 99 ? -9.318 -10.906 0.489 1.00 91.25 99 GLY A O 1
ATOM 815 N N . SER A 1 100 ? -7.486 -10.286 1.622 1.00 91.25 100 SER A N 1
ATOM 816 C CA . SER A 1 100 ? -8.001 -10.727 2.931 1.00 91.25 100 SER A CA 1
ATOM 817 C C . SER A 1 100 ? -9.231 -9.953 3.415 1.00 91.25 100 SER A C 1
ATOM 819 O O . SER A 1 100 ? -9.952 -10.438 4.285 1.00 91.25 100 SER A O 1
ATOM 821 N N . ASN A 1 101 ? -9.503 -8.780 2.836 1.00 92.06 101 ASN A N 1
ATOM 822 C CA . ASN A 1 101 ? -10.705 -7.987 3.098 1.00 92.06 101 ASN A CA 1
ATOM 823 C C . ASN A 1 101 ? -11.764 -8.121 1.988 1.00 92.06 101 ASN A C 1
ATOM 825 O O . ASN A 1 101 ? -12.763 -7.406 2.025 1.00 92.06 101 ASN A O 1
ATOM 829 N N . GLY A 1 102 ? -11.566 -9.014 1.010 1.00 89.75 102 GLY A N 1
ATOM 830 C CA . GLY A 1 102 ? -12.509 -9.247 -0.088 1.00 89.75 102 GLY A CA 1
ATOM 831 C C . GLY A 1 102 ? -12.593 -8.108 -1.110 1.00 89.75 102 GLY A C 1
ATOM 832 O O . GLY A 1 102 ? -13.548 -8.053 -1.879 1.00 89.75 102 GLY A O 1
ATOM 833 N N . LEU A 1 103 ? -11.618 -7.195 -1.133 1.00 91.62 103 LEU A N 1
ATOM 834 C CA . LEU A 1 103 ? -11.580 -6.051 -2.051 1.00 91.62 103 LEU A CA 1
ATOM 835 C C . LEU A 1 103 ? -10.942 -6.453 -3.388 1.00 91.62 103 LEU A C 1
ATOM 837 O O . LEU A 1 103 ? -9.869 -5.970 -3.742 1.00 91.62 103 LEU A O 1
ATOM 841 N N . LEU A 1 104 ? -11.579 -7.384 -4.103 1.00 87.88 104 LEU A N 1
ATOM 842 C CA . LEU A 1 104 ? -10.993 -8.006 -5.296 1.00 87.88 104 LEU A CA 1
ATOM 843 C C . LEU A 1 104 ? -10.831 -7.026 -6.466 1.00 87.88 104 LEU A C 1
ATOM 845 O O . LEU A 1 104 ? -9.814 -7.074 -7.145 1.00 87.88 104 LEU A O 1
ATOM 849 N N . GLU A 1 105 ? -11.759 -6.083 -6.645 1.00 89.88 105 GLU A N 1
ATOM 850 C CA . GLU A 1 105 ? -11.646 -5.035 -7.675 1.00 89.88 105 GLU A CA 1
ATOM 851 C C . GLU A 1 105 ? -10.374 -4.188 -7.483 1.00 89.88 105 GLU A C 1
ATOM 853 O O . GLU A 1 105 ? -9.628 -3.928 -8.425 1.00 89.88 105 GLU A O 1
ATOM 858 N N . GLU A 1 106 ? -10.063 -3.818 -6.238 1.00 92.75 106 GLU A N 1
ATOM 859 C CA . GLU A 1 106 ? -8.845 -3.067 -5.910 1.00 92.75 106 GLU A CA 1
ATOM 860 C C . GLU A 1 106 ? -7.580 -3.914 -6.108 1.00 92.75 106 GLU A C 1
ATOM 862 O O . GLU A 1 106 ? -6.536 -3.400 -6.518 1.00 92.75 106 GLU A O 1
ATOM 867 N N . VAL A 1 107 ? -7.665 -5.226 -5.852 1.00 91.12 107 VAL A N 1
ATOM 868 C CA . VAL A 1 107 ? -6.582 -6.169 -6.159 1.00 91.12 107 VAL A CA 1
ATOM 869 C C . VAL A 1 107 ? -6.306 -6.192 -7.663 1.00 91.12 107 VAL A C 1
ATOM 871 O O . VAL A 1 107 ? -5.155 -6.040 -8.070 1.00 91.12 107 VAL A O 1
ATOM 874 N N . GLU A 1 108 ? -7.339 -6.331 -8.492 1.00 87.69 108 GLU A N 1
ATOM 875 C CA . GLU A 1 108 ? -7.212 -6.319 -9.953 1.00 87.69 108 GLU A CA 1
ATOM 876 C C . GLU A 1 108 ? -6.583 -5.017 -10.460 1.00 87.69 108 GLU A C 1
ATOM 878 O O . GLU A 1 108 ? -5.662 -5.040 -11.282 1.00 87.69 108 GLU A O 1
ATOM 883 N N . LEU A 1 109 ? -7.011 -3.873 -9.919 1.00 91.62 109 LEU A N 1
ATOM 884 C CA . LEU A 1 109 ? -6.430 -2.573 -10.251 1.00 91.62 109 LEU A CA 1
ATOM 885 C C . LEU A 1 109 ? -4.945 -2.488 -9.877 1.00 91.62 109 LEU A C 1
ATOM 887 O O . LEU A 1 109 ? -4.154 -1.977 -10.675 1.00 91.62 109 LEU A O 1
ATOM 891 N N . LEU A 1 110 ? -4.538 -3.005 -8.712 1.00 92.19 110 LEU A N 1
ATOM 892 C CA . LEU A 1 110 ? -3.121 -3.071 -8.337 1.00 92.19 110 LEU A CA 1
ATOM 893 C C . LEU A 1 110 ? -2.311 -3.950 -9.291 1.00 92.19 110 LEU A C 1
ATOM 895 O O . LEU A 1 110 ? -1.193 -3.575 -9.636 1.00 92.19 110 LEU A O 1
ATOM 899 N N . PHE A 1 111 ? -2.863 -5.068 -9.763 1.00 87.81 111 PHE A N 1
ATOM 900 C CA . PHE A 1 111 ? -2.203 -5.910 -10.764 1.00 87.81 111 PHE A CA 1
ATOM 901 C C . PHE A 1 111 ? -2.016 -5.196 -12.098 1.00 87.81 111 PHE A C 1
ATOM 903 O O . PHE A 1 111 ? -0.933 -5.234 -12.683 1.00 87.81 111 PHE A O 1
ATOM 910 N N . ILE A 1 112 ? -3.053 -4.508 -12.576 1.00 88.94 112 ILE A N 1
ATOM 911 C CA . ILE A 1 112 ? -2.973 -3.718 -13.808 1.00 88.94 112 ILE A CA 1
ATOM 912 C C . ILE A 1 112 ? -1.935 -2.600 -13.659 1.00 88.94 112 ILE A C 1
ATOM 914 O O . ILE A 1 112 ? -1.194 -2.336 -14.607 1.00 88.94 112 ILE A O 1
ATOM 918 N N . LYS A 1 113 ? -1.864 -1.952 -12.487 1.00 90.81 113 LYS A N 1
ATOM 919 C CA . LYS A 1 113 ? -0.827 -0.957 -12.180 1.00 90.81 113 LYS A CA 1
ATOM 920 C C . LYS A 1 113 ? 0.562 -1.591 -12.209 1.00 90.81 113 LYS A C 1
ATOM 922 O O . LYS A 1 113 ? 1.400 -1.104 -12.957 1.00 90.81 113 LYS A O 1
ATOM 927 N N . LEU A 1 114 ? 0.767 -2.706 -11.500 1.00 89.56 114 LEU A N 1
ATOM 928 C CA . LEU A 1 114 ? 2.046 -3.421 -11.435 1.00 89.56 114 LEU A CA 1
ATOM 929 C C . LEU A 1 114 ? 2.581 -3.770 -12.830 1.00 89.56 114 LEU A C 1
ATOM 931 O O . LEU A 1 114 ? 3.751 -3.549 -13.110 1.00 89.56 114 LEU A O 1
ATOM 935 N N . LYS A 1 115 ? 1.720 -4.240 -13.737 1.00 85.81 115 LYS A N 1
ATOM 936 C CA . LYS A 1 115 ? 2.089 -4.541 -15.131 1.00 85.81 115 LYS A CA 1
ATOM 937 C C . LYS A 1 115 ? 2.556 -3.346 -15.949 1.00 85.81 115 LYS A C 1
ATOM 939 O O . LYS A 1 115 ? 3.301 -3.510 -16.908 1.00 85.81 115 LYS A O 1
ATOM 944 N N . LYS A 1 116 ? 2.024 -2.165 -15.646 1.00 89.94 116 LYS A N 1
ATOM 945 C CA . LYS A 1 116 ? 2.324 -0.928 -16.373 1.00 89.94 116 LYS A CA 1
ATOM 946 C C . LYS A 1 116 ? 3.573 -0.234 -15.835 1.00 89.94 116 LYS A C 1
ATOM 948 O O . LYS A 1 116 ? 3.968 0.789 -16.389 1.00 89.94 116 LYS A O 1
ATOM 953 N N . GLU A 1 117 ? 4.172 -0.760 -14.771 1.00 89.38 117 GLU A N 1
ATOM 954 C CA . GLU A 1 117 ? 5.370 -0.193 -14.170 1.00 89.38 117 GLU A CA 1
ATOM 955 C C . GLU A 1 117 ? 6.571 -0.309 -15.128 1.00 89.38 117 GLU A C 1
ATOM 957 O O . GLU A 1 117 ? 6.863 -1.399 -15.621 1.00 89.38 117 GLU A O 1
ATOM 962 N N . PRO A 1 118 ? 7.299 0.789 -15.405 1.00 80.69 118 PRO A N 1
ATOM 963 C CA . PRO A 1 118 ? 8.251 0.834 -16.515 1.00 80.69 118 PRO A CA 1
ATOM 964 C C . PRO A 1 118 ? 9.562 0.066 -16.282 1.00 80.69 118 PRO A C 1
ATOM 966 O O . PRO A 1 118 ? 10.311 -0.112 -17.237 1.00 80.69 118 PRO A O 1
ATOM 969 N N . CYS A 1 119 ? 9.850 -0.393 -15.058 1.00 78.62 119 CYS A N 1
ATOM 970 C CA . CYS A 1 119 ? 11.077 -1.118 -14.703 1.00 78.62 119 CYS A CA 1
ATOM 971 C C . CYS A 1 119 ? 10.856 -1.974 -13.441 1.00 78.62 119 CYS A C 1
ATOM 973 O O . CYS A 1 119 ? 11.123 -1.510 -12.331 1.00 78.62 119 CYS A O 1
ATOM 975 N N . LEU A 1 120 ? 10.378 -3.212 -13.589 1.00 82.38 120 LEU A N 1
ATOM 976 C CA . LEU A 1 120 ? 10.282 -4.148 -12.465 1.00 82.38 120 LEU A CA 1
ATOM 977 C C . LEU A 1 120 ? 11.635 -4.809 -12.205 1.00 82.38 120 LEU A C 1
ATOM 979 O O . LEU A 1 120 ? 12.193 -5.477 -13.075 1.00 82.38 120 LEU A O 1
ATOM 983 N N . GLU A 1 121 ? 12.170 -4.620 -11.001 1.00 80.25 121 GLU A N 1
ATOM 984 C CA . GLU A 1 121 ? 13.367 -5.343 -10.581 1.00 80.25 121 GLU A CA 1
ATOM 985 C C . GLU A 1 121 ? 13.030 -6.824 -10.323 1.00 80.25 121 GLU A C 1
ATOM 987 O O . GLU A 1 121 ? 11.971 -7.120 -9.759 1.00 80.25 121 GLU A O 1
ATOM 992 N N . PRO A 1 122 ? 13.915 -7.770 -10.693 1.00 78.31 122 PRO A N 1
ATOM 993 C CA . PRO A 1 122 ? 13.718 -9.183 -10.388 1.00 78.31 122 PRO A CA 1
ATOM 994 C C . PRO A 1 122 ? 13.652 -9.423 -8.871 1.00 78.31 122 PRO A C 1
ATOM 996 O O . PRO A 1 122 ? 14.669 -9.401 -8.179 1.00 78.31 122 PRO A O 1
ATOM 999 N N . ASP A 1 123 ? 12.454 -9.687 -8.350 1.00 83.25 123 ASP A N 1
ATOM 1000 C CA . ASP A 1 123 ? 12.198 -9.961 -6.931 1.00 83.25 123 ASP A CA 1
ATOM 1001 C C . ASP A 1 123 ? 11.522 -11.330 -6.784 1.00 83.25 123 ASP A C 1
ATOM 1003 O O . ASP A 1 123 ? 10.300 -11.438 -6.701 1.00 83.25 123 ASP A O 1
ATOM 1007 N N . ILE A 1 124 ? 12.330 -12.398 -6.769 1.00 85.00 124 ILE A N 1
ATOM 1008 C CA . ILE A 1 124 ? 11.854 -13.793 -6.662 1.00 85.00 124 ILE A CA 1
ATOM 1009 C C . ILE A 1 124 ? 10.970 -13.977 -5.421 1.00 85.00 124 ILE A C 1
ATOM 1011 O O . ILE A 1 124 ? 9.954 -14.665 -5.471 1.00 85.00 124 ILE A O 1
ATOM 1015 N N . ASN A 1 125 ? 11.341 -13.348 -4.302 1.00 85.81 125 ASN A N 1
ATOM 1016 C CA . ASN A 1 125 ? 10.581 -13.450 -3.059 1.00 85.81 125 ASN A CA 1
ATOM 1017 C C . ASN A 1 125 ? 9.235 -12.729 -3.175 1.00 85.81 125 ASN A C 1
ATOM 1019 O O . ASN A 1 125 ? 8.218 -13.274 -2.750 1.00 85.81 125 ASN A O 1
ATOM 1023 N N . GLY A 1 126 ? 9.223 -11.535 -3.770 1.00 84.50 126 GLY A N 1
ATOM 1024 C CA . GLY A 1 126 ? 8.006 -10.788 -4.065 1.00 84.50 126 GLY A CA 1
ATOM 1025 C C . GLY A 1 126 ? 7.069 -11.559 -4.991 1.00 84.50 126 GLY A C 1
ATOM 1026 O O . GLY A 1 126 ? 5.886 -11.680 -4.683 1.00 84.50 126 GLY A O 1
ATOM 1027 N N . PHE A 1 127 ? 7.596 -12.143 -6.071 1.00 83.88 127 PHE A N 1
ATOM 1028 C CA . PHE A 1 127 ? 6.820 -12.982 -6.987 1.00 83.88 127 PHE A CA 1
ATOM 1029 C C . PHE A 1 127 ? 6.240 -14.214 -6.292 1.00 83.88 127 PHE A C 1
ATOM 1031 O O . PHE A 1 127 ? 5.045 -14.468 -6.412 1.00 83.88 127 PHE A O 1
ATOM 1038 N N . ASN A 1 128 ? 7.048 -14.946 -5.522 1.00 86.31 128 ASN A N 1
ATOM 1039 C CA . ASN A 1 128 ? 6.580 -16.121 -4.786 1.00 86.31 128 ASN A CA 1
ATOM 1040 C C . ASN A 1 128 ? 5.484 -15.761 -3.777 1.00 86.31 128 ASN A C 1
ATOM 1042 O O . ASN A 1 128 ? 4.463 -16.444 -3.717 1.00 86.31 128 ASN A O 1
ATOM 1046 N N . ALA A 1 129 ? 5.661 -14.668 -3.026 1.00 86.38 129 ALA A N 1
ATOM 1047 C CA . ALA A 1 129 ? 4.647 -14.187 -2.093 1.00 86.38 129 ALA A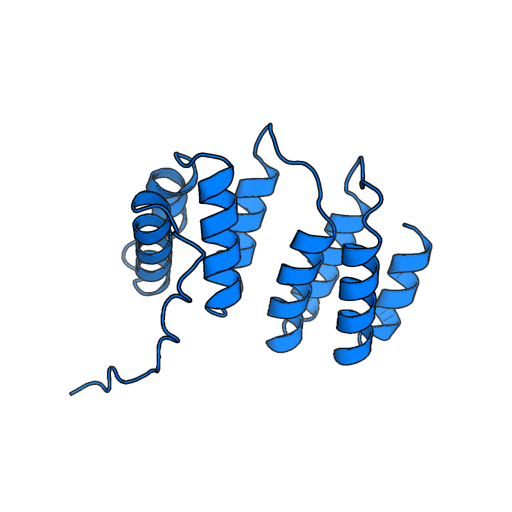 CA 1
ATOM 1048 C C . ALA A 1 129 ? 3.344 -13.847 -2.823 1.00 86.38 129 ALA A C 1
ATOM 1050 O O . ALA A 1 129 ? 2.256 -14.199 -2.375 1.00 86.38 129 ALA A O 1
ATOM 1051 N N . LEU A 1 130 ? 3.452 -13.186 -3.971 1.00 85.38 130 LEU A N 1
ATOM 1052 C CA . LEU A 1 130 ? 2.311 -12.766 -4.763 1.00 85.38 130 LEU A CA 1
ATOM 1053 C C . LEU A 1 130 ? 1.572 -13.961 -5.403 1.00 85.38 130 LEU A C 1
ATOM 1055 O O . LEU A 1 130 ? 0.342 -13.983 -5.388 1.00 85.38 130 LEU A O 1
ATOM 1059 N N . LEU A 1 131 ? 2.292 -14.993 -5.855 1.00 83.81 131 LEU A N 1
ATOM 1060 C CA . LEU A 1 131 ? 1.715 -16.267 -6.304 1.00 83.81 131 LEU A CA 1
ATOM 1061 C C . LEU A 1 131 ? 0.975 -17.000 -5.176 1.00 83.81 131 LEU A C 1
ATOM 1063 O O . LEU A 1 131 ? -0.152 -17.454 -5.372 1.00 83.81 131 LEU A O 1
ATOM 1067 N N . GLU A 1 132 ? 1.577 -17.085 -3.988 1.00 85.31 132 GLU A N 1
ATOM 1068 C CA . GLU A 1 132 ? 0.953 -17.707 -2.814 1.00 85.31 132 GLU A CA 1
ATOM 1069 C C . GLU A 1 132 ? -0.337 -16.975 -2.416 1.00 85.31 132 GLU A C 1
ATOM 1071 O O . GLU A 1 132 ? -1.370 -17.593 -2.153 1.00 85.31 132 GLU A O 1
ATOM 1076 N N . ILE A 1 133 ? -0.302 -15.642 -2.428 1.00 84.44 133 ILE A N 1
ATOM 1077 C CA . ILE A 1 133 ? -1.457 -14.786 -2.155 1.00 84.44 133 ILE A CA 1
ATOM 1078 C C . ILE A 1 133 ? -2.587 -15.049 -3.160 1.00 84.44 133 ILE A C 1
ATOM 1080 O O . ILE A 1 133 ? -3.728 -15.265 -2.752 1.00 84.44 133 ILE A O 1
ATOM 1084 N N . LEU A 1 134 ? -2.286 -15.072 -4.460 1.00 78.56 134 LEU A N 1
ATOM 1085 C CA . LEU A 1 134 ? -3.285 -15.330 -5.500 1.00 78.56 134 LEU A CA 1
ATOM 1086 C C . LEU A 1 134 ? -3.926 -16.714 -5.365 1.00 78.56 134 LEU A C 1
ATOM 1088 O O . LEU A 1 134 ? -5.150 -16.833 -5.474 1.00 78.56 134 LEU A O 1
ATOM 1092 N N . ALA A 1 135 ? -3.117 -17.738 -5.084 1.00 81.69 135 ALA A N 1
ATOM 1093 C CA . ALA A 1 135 ? -3.602 -19.092 -4.845 1.00 81.69 135 ALA A CA 1
ATOM 1094 C C . ALA A 1 135 ? -4.552 -19.143 -3.636 1.00 81.69 135 ALA A C 1
ATOM 1096 O O . ALA A 1 135 ? -5.621 -19.744 -3.716 1.00 81.69 135 ALA A O 1
ATOM 1097 N N . ASN A 1 136 ? -4.209 -18.452 -2.545 1.00 81.62 136 ASN A N 1
ATOM 1098 C CA . ASN A 1 136 ? -5.014 -18.423 -1.322 1.00 81.62 136 ASN A CA 1
ATOM 1099 C C . ASN A 1 136 ? -6.360 -17.699 -1.484 1.00 81.62 136 ASN A C 1
ATOM 1101 O O . ASN A 1 136 ? -7.325 -18.046 -0.802 1.00 81.62 136 ASN A O 1
ATOM 1105 N N . PHE A 1 137 ? -6.447 -16.708 -2.374 1.00 76.06 137 PHE A N 1
ATOM 1106 C CA . PHE A 1 137 ? -7.681 -15.950 -2.613 1.00 76.06 137 PHE A CA 1
ATOM 1107 C C . PHE A 1 137 ? -8.518 -16.483 -3.785 1.00 76.06 137 PHE A C 1
ATOM 1109 O O . PHE A 1 137 ? -9.492 -15.838 -4.169 1.00 76.06 137 PHE A O 1
ATOM 1116 N N . ASN A 1 138 ? -8.176 -17.657 -4.342 1.00 69.62 138 ASN A N 1
ATOM 1117 C CA . ASN A 1 138 ? -8.787 -18.214 -5.559 1.00 69.62 138 ASN A CA 1
ATOM 1118 C C . ASN A 1 138 ? -8.818 -17.207 -6.724 1.00 69.62 138 ASN A C 1
ATOM 1120 O O . ASN A 1 138 ? -9.685 -17.261 -7.595 1.00 69.62 138 ASN A O 1
ATOM 1124 N N . LEU A 1 139 ? -7.841 -16.300 -6.765 1.00 66.56 139 LEU A N 1
ATOM 1125 C CA . LEU A 1 139 ? -7.670 -15.300 -7.816 1.00 66.56 139 LEU A CA 1
ATOM 1126 C C . LEU A 1 139 ? -6.912 -15.896 -9.009 1.00 66.56 139 LEU A C 1
ATOM 1128 O O . LEU A 1 139 ? -6.098 -15.234 -9.646 1.00 66.56 139 LEU A O 1
ATOM 1132 N N . THR A 1 140 ? -7.151 -17.172 -9.312 1.00 60.75 140 THR A N 1
ATOM 1133 C CA . THR A 1 140 ? -6.433 -17.917 -10.353 1.00 60.75 140 THR A CA 1
ATOM 1134 C C . THR A 1 140 ? -6.689 -17.357 -11.751 1.00 60.75 140 THR A C 1
ATOM 1136 O O . THR A 1 140 ? -5.810 -17.453 -12.598 1.00 60.75 140 THR A O 1
ATOM 1139 N N . GLY A 1 141 ? -7.819 -16.675 -11.978 1.00 58.31 141 GLY A N 1
ATOM 1140 C CA . GLY A 1 141 ? -8.062 -15.915 -13.212 1.00 58.31 141 GLY A CA 1
ATOM 1141 C C . GLY A 1 141 ? -7.102 -14.732 -13.412 1.00 58.31 141 GLY A C 1
ATOM 1142 O O . GLY A 1 141 ? -6.890 -14.296 -14.537 1.00 58.31 141 GLY A O 1
ATOM 1143 N N . LEU A 1 142 ? -6.464 -14.245 -12.342 1.00 60.47 142 LEU A N 1
ATOM 1144 C CA . LEU A 1 142 ? -5.401 -13.238 -12.414 1.00 60.47 142 LEU A CA 1
ATOM 1145 C C . LEU A 1 142 ? -4.009 -13.869 -12.568 1.00 60.47 142 LEU A C 1
ATOM 1147 O O . LEU A 1 142 ? -3.046 -13.145 -12.792 1.00 60.47 142 LEU A O 1
ATOM 1151 N N . ALA A 1 143 ? -3.868 -15.197 -12.485 1.00 56.81 143 ALA A N 1
ATOM 1152 C CA . ALA A 1 143 ? -2.591 -15.861 -12.758 1.00 56.81 143 ALA A CA 1
ATOM 1153 C C . ALA A 1 143 ? -2.207 -15.744 -14.242 1.00 56.81 143 ALA A C 1
ATOM 1155 O O . ALA A 1 143 ? -1.043 -15.512 -14.541 1.00 56.81 143 ALA A O 1
ATOM 1156 N N . GLU A 1 144 ? -3.190 -15.750 -15.151 1.00 56.00 144 GLU A N 1
ATOM 1157 C CA . GLU A 1 144 ? -2.987 -15.441 -16.579 1.00 56.00 144 GLU A CA 1
ATOM 1158 C C . GLU A 1 144 ? -2.448 -14.018 -16.791 1.00 56.00 144 GLU A C 1
ATOM 1160 O O . GLU A 1 144 ? -1.829 -13.702 -17.807 1.00 56.00 144 GLU A O 1
ATOM 1165 N N . LEU A 1 145 ? -2.654 -13.123 -15.816 1.00 55.75 145 LEU A N 1
ATOM 1166 C CA . LEU A 1 145 ? -2.050 -11.805 -15.863 1.00 55.75 145 LEU A CA 1
ATOM 1167 C C . LEU A 1 145 ? -0.541 -11.875 -15.545 1.00 55.75 145 LEU A C 1
ATOM 1169 O O . LEU A 1 145 ? 0.201 -11.047 -16.058 1.00 55.75 145 LEU A O 1
ATOM 1173 N N . LEU A 1 146 ? -0.042 -12.846 -14.787 1.00 55.94 146 LEU A N 1
ATOM 1174 C CA . LEU A 1 146 ? 1.388 -12.931 -14.471 1.00 55.94 146 LEU A CA 1
ATOM 1175 C C . LEU A 1 146 ? 2.257 -13.460 -15.616 1.00 55.94 146 LEU A C 1
ATOM 1177 O O . LEU A 1 146 ? 3.433 -13.125 -15.645 1.00 55.94 146 LEU A O 1
ATOM 1181 N N . ASP A 1 147 ? 1.693 -14.169 -16.596 1.00 57.47 147 ASP A N 1
ATOM 1182 C CA . ASP A 1 147 ? 2.442 -14.753 -17.727 1.00 57.47 147 ASP A CA 1
ATOM 1183 C C . ASP A 1 147 ? 3.104 -13.716 -18.664 1.00 57.47 147 ASP A C 1
ATOM 1185 O O . ASP A 1 147 ? 3.850 -14.074 -19.575 1.00 57.47 147 ASP A O 1
ATOM 1189 N N . ALA A 1 148 ? 2.826 -12.425 -18.462 1.00 52.59 148 ALA A N 1
ATOM 1190 C CA . ALA A 1 148 ? 3.361 -11.315 -19.251 1.00 52.59 148 ALA A CA 1
ATOM 1191 C C . ALA A 1 148 ? 4.367 -10.429 -18.489 1.00 52.59 148 ALA A C 1
ATOM 1193 O O . ALA A 1 148 ? 4.737 -9.372 -19.006 1.00 52.59 148 ALA A O 1
ATOM 1194 N N . ILE A 1 149 ? 4.754 -10.817 -17.269 1.00 52.28 149 ILE A N 1
ATOM 1195 C CA . ILE A 1 149 ? 5.781 -10.151 -16.449 1.00 52.28 149 ILE A CA 1
ATOM 1196 C C . ILE A 1 149 ? 7.034 -11.027 -16.432 1.00 52.28 149 ILE A C 1
ATOM 1198 O O . ILE A 1 149 ? 8.134 -10.467 -16.633 1.00 52.28 149 ILE A O 1
#

Sequence (149 aa):
MRDRSNNRKPLQKGRNLSIEAIQTVQALKRARATSSCPLEPALETTFRRLLKLDMIAVLRELIRQNQCYLALKVFEEIQEEYWYRPQISLYAELVSLLGSNGLLEEVELLFIKLKKEPCLEPDINGFNALLEILANFNLTGLAELLDAI

pLDDT: mean 83.71, std 15.3, range [37.78, 97.81]

Radius of gyration: 16.29 Å; chains: 1; bounding box: 33×38×48 Å